Protein AF-A0AAW4YDE1-F1 (afdb_monomer)

pLDDT: mean 71.51, std 12.78, range [37.34, 90.25]

Radius of gyration: 14.4 Å; Cα contacts (8 Å, |Δi|>4): 170; chains: 1; bounding box: 28×26×39 Å

Solvent-accessible surface area (backbone atoms only — not comparable to full-atom values): 5769 Å² total; per-residue (Å²): 110,64,74,75,74,59,95,83,63,75,56,62,68,59,53,48,54,64,74,68,51,76,67,45,76,45,72,75,27,52,29,46,69,49,96,89,69,49,31,30,32,57,76,52,81,90,71,49,57,28,46,35,48,52,79,73,61,79,83,79,46,66,64,80,76,47,52,81,32,71,40,49,35,46,28,42,66,22,50,79,72,46,72,56,102,64,33,44,38,49,43,43,52,68,52,109

Sequence (96 aa):
KAYYIDQEETNVSELTKYYTQRHLTFSNKWLWQKENGTIHATLLQLSWFSHIQVFGPESWGNINQLRNKYVDIFALKDYETWHTYMLAQETFTGGV

Structure (mmCIF, N/CA/C/O backbone):
data_AF-A0AAW4YDE1-F1
#
_entry.id   AF-A0AAW4YDE1-F1
#
loop_
_atom_site.group_PDB
_atom_site.id
_atom_site.type_symbol
_atom_site.label_atom_id
_atom_site.label_alt_id
_atom_site.label_comp_id
_atom_site.label_asym_id
_atom_site.label_entity_id
_atom_site.label_seq_id
_atom_site.pdbx_PDB_ins_code
_atom_site.Cartn_x
_atom_site.Cartn_y
_atom_site.Cartn_z
_atom_site.occupancy
_atom_site.B_iso_or_equiv
_atom_site.auth_seq_id
_atom_site.auth_comp_id
_atom_site.auth_asym_id
_atom_site.auth_atom_id
_atom_site.pdbx_PDB_model_num
ATOM 1 N N . LYS A 1 1 ? 14.592 -2.028 -1.045 1.00 42.00 1 LYS A N 1
ATOM 2 C CA . LYS A 1 1 ? 13.916 -0.920 -1.738 1.00 42.00 1 LYS A CA 1
ATOM 3 C C . LYS A 1 1 ? 12.491 -1.363 -2.011 1.00 42.00 1 LYS A C 1
ATOM 5 O O . LYS A 1 1 ? 12.298 -2.571 -2.031 1.00 42.00 1 LYS A O 1
ATOM 10 N N . ALA A 1 2 ? 11.549 -0.439 -2.238 1.00 50.31 2 ALA A N 1
ATOM 11 C CA . ALA A 1 2 ? 10.398 -0.790 -3.068 1.00 50.31 2 ALA A CA 1
ATOM 12 C C . ALA A 1 2 ? 10.885 -1.581 -4.281 1.00 50.31 2 ALA A C 1
ATOM 14 O O . ALA A 1 2 ? 12.026 -1.330 -4.700 1.00 50.31 2 ALA A O 1
ATOM 15 N N . TYR A 1 3 ? 10.120 -2.553 -4.786 1.00 60.09 3 TYR A N 1
ATOM 16 C CA . TYR A 1 3 ? 10.554 -3.232 -6.006 1.00 60.09 3 TYR A CA 1
ATOM 17 C C . TYR A 1 3 ? 10.482 -2.183 -7.116 1.00 60.09 3 TYR A C 1
ATOM 19 O O . TYR A 1 3 ? 9.428 -1.887 -7.667 1.00 60.09 3 TYR A O 1
ATOM 27 N N . TYR A 1 4 ? 11.604 -1.499 -7.308 1.00 63.34 4 TYR A N 1
ATOM 28 C CA . TYR A 1 4 ? 11.743 -0.339 -8.159 1.00 63.34 4 TYR A CA 1
ATOM 29 C C . TYR A 1 4 ? 12.176 -0.881 -9.497 1.00 63.34 4 TYR A C 1
ATOM 31 O O . TYR A 1 4 ? 13.284 -1.406 -9.624 1.00 63.34 4 TYR A O 1
ATOM 39 N N . ILE A 1 5 ? 11.273 -0.774 -10.456 1.00 68.44 5 ILE A N 1
ATOM 40 C CA . ILE A 1 5 ? 11.624 -0.927 -11.847 1.00 68.44 5 ILE A CA 1
ATOM 41 C C . ILE A 1 5 ? 11.876 0.468 -12.396 1.00 68.44 5 ILE A C 1
ATOM 43 O O . ILE A 1 5 ? 11.048 1.366 -12.225 1.00 68.44 5 ILE A O 1
ATOM 47 N N . ASP A 1 6 ? 13.056 0.670 -12.969 1.00 71.88 6 ASP A N 1
ATOM 48 C CA . ASP A 1 6 ? 13.357 1.932 -13.624 1.00 71.88 6 ASP A CA 1
ATOM 49 C C . ASP A 1 6 ? 12.430 2.118 -14.834 1.00 71.88 6 ASP A C 1
ATOM 51 O O . ASP A 1 6 ? 12.023 1.139 -15.464 1.00 71.88 6 ASP A O 1
ATOM 55 N N . GLN A 1 7 ? 12.080 3.362 -15.164 1.00 73.62 7 GLN A N 1
ATOM 56 C CA . GLN A 1 7 ? 11.250 3.640 -16.338 1.00 73.62 7 GLN A CA 1
ATOM 57 C C . GLN A 1 7 ? 11.921 3.151 -17.633 1.00 73.62 7 GLN A C 1
ATOM 59 O O . GLN A 1 7 ? 11.230 2.787 -18.584 1.00 73.62 7 GLN A O 1
ATOM 64 N N . GLU A 1 8 ? 13.253 3.121 -17.659 1.00 85.06 8 GLU A N 1
ATOM 65 C CA . GLU A 1 8 ? 14.062 2.630 -18.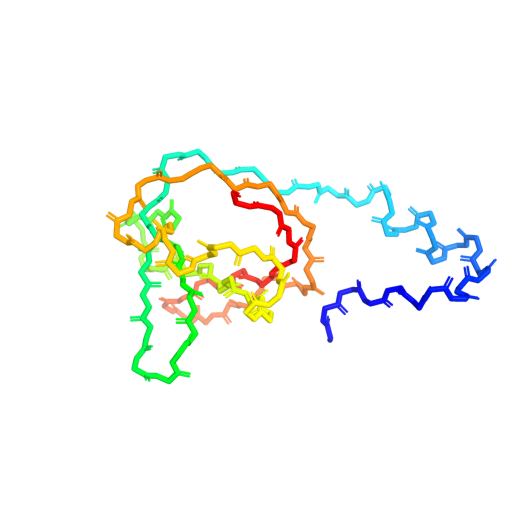772 1.00 85.06 8 GLU A CA 1
ATOM 66 C C . GLU A 1 8 ? 14.493 1.163 -18.589 1.00 85.06 8 GLU A C 1
ATOM 68 O O . GLU A 1 8 ? 15.346 0.673 -19.332 1.00 85.06 8 GLU A O 1
ATOM 73 N N . GLU A 1 9 ? 13.921 0.431 -17.623 1.00 84.81 9 GLU A N 1
ATOM 74 C CA . GLU A 1 9 ? 14.241 -0.984 -17.436 1.00 84.81 9 GLU A CA 1
ATOM 75 C C . GLU A 1 9 ? 13.822 -1.797 -18.666 1.00 84.81 9 GLU A C 1
ATOM 77 O O . GLU A 1 9 ? 12.654 -1.854 -19.056 1.00 84.81 9 GLU A O 1
ATOM 82 N N . THR A 1 10 ? 14.799 -2.474 -19.260 1.00 86.94 10 THR A N 1
ATOM 83 C CA . THR A 1 10 ? 14.622 -3.315 -20.453 1.00 86.94 10 THR A CA 1
ATOM 84 C C . THR A 1 10 ? 14.905 -4.788 -20.168 1.00 86.94 10 THR A C 1
ATOM 86 O O . THR A 1 10 ? 14.677 -5.645 -21.027 1.00 86.94 10 THR A O 1
ATOM 89 N N . ASN A 1 11 ? 15.359 -5.124 -18.957 1.00 90.25 11 ASN A N 1
ATOM 90 C CA . ASN A 1 11 ? 15.573 -6.494 -18.525 1.00 90.25 11 ASN A CA 1
ATOM 91 C C . ASN A 1 11 ? 14.233 -7.223 -18.366 1.00 90.25 11 ASN A C 1
ATOM 93 O O . ASN A 1 11 ? 13.521 -7.100 -17.367 1.00 90.25 11 ASN A O 1
ATOM 97 N N . VAL A 1 12 ? 13.924 -8.053 -19.361 1.00 86.94 12 VAL A N 1
ATOM 98 C CA . VAL A 1 12 ? 12.695 -8.853 -19.426 1.00 86.94 12 VAL A CA 1
ATOM 99 C C . 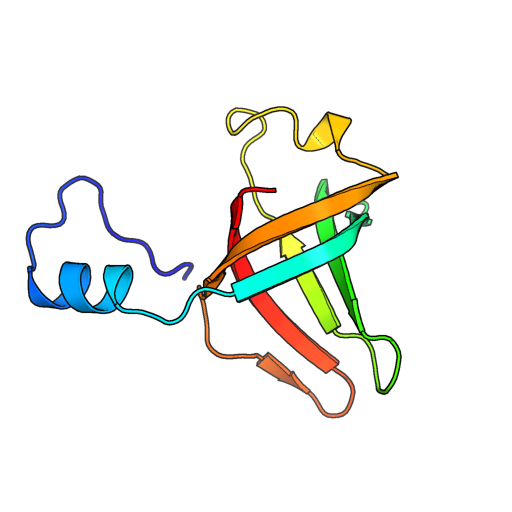VAL A 1 12 ? 12.515 -9.746 -18.196 1.00 86.94 12 VAL A C 1
ATOM 101 O O . VAL A 1 12 ? 11.382 -9.958 -17.769 1.00 86.94 12 VAL A O 1
ATOM 104 N N . SER A 1 13 ? 13.596 -10.254 -17.594 1.00 87.56 13 SER A N 1
ATOM 105 C CA . SER A 1 13 ? 13.508 -11.096 -16.395 1.00 87.56 13 SER A CA 1
ATOM 106 C C . SER A 1 13 ? 13.023 -10.302 -15.181 1.00 87.56 13 SER A C 1
ATOM 108 O O . SER A 1 13 ? 12.158 -10.778 -14.445 1.00 87.56 13 SER A O 1
ATOM 110 N N . GLU A 1 14 ? 13.536 -9.086 -14.986 1.00 82.50 14 GLU A N 1
ATOM 111 C CA . GLU A 1 14 ? 13.121 -8.208 -13.884 1.00 82.50 14 GLU A CA 1
ATOM 112 C C . GLU A 1 14 ? 11.691 -7.699 -14.081 1.00 82.50 14 GLU A C 1
ATOM 114 O O . GLU A 1 14 ? 10.883 -7.764 -13.154 1.00 82.50 14 GLU A O 1
ATOM 119 N N . LEU A 1 15 ? 11.330 -7.313 -15.310 1.00 84.00 15 LEU A N 1
ATOM 120 C CA . LEU A 1 15 ? 9.954 -6.961 -15.675 1.00 84.00 15 LEU A CA 1
ATOM 121 C C . LEU A 1 15 ? 8.992 -8.127 -15.419 1.00 84.00 15 LEU A C 1
ATOM 123 O O . LEU A 1 15 ? 7.952 -7.954 -14.785 1.00 84.00 15 LEU A O 1
ATOM 127 N N . THR A 1 16 ? 9.348 -9.333 -15.865 1.00 86.38 16 THR A N 1
ATOM 128 C CA . THR A 1 16 ? 8.519 -10.530 -15.666 1.00 86.38 16 THR A CA 1
ATOM 129 C C . THR A 1 16 ? 8.328 -10.801 -14.182 1.00 86.38 16 THR A C 1
ATOM 131 O O . THR A 1 16 ? 7.198 -10.989 -13.737 1.00 86.38 16 THR A O 1
ATOM 134 N N . LYS A 1 17 ? 9.402 -10.767 -13.388 1.00 83.50 17 LYS A N 1
ATOM 135 C CA . LYS A 1 17 ? 9.324 -10.960 -11.938 1.00 83.50 17 LYS A CA 1
ATOM 136 C C . LYS A 1 17 ? 8.443 -9.903 -11.270 1.00 83.50 17 LYS A C 1
ATOM 138 O O . LYS A 1 17 ? 7.626 -10.254 -10.422 1.00 83.50 17 LYS A O 1
ATOM 143 N N . TYR A 1 18 ? 8.555 -8.643 -11.683 1.00 81.25 18 TYR A N 1
ATOM 144 C CA . TYR A 1 18 ? 7.746 -7.555 -11.142 1.00 81.25 18 TYR A CA 1
ATOM 145 C C . TYR A 1 18 ? 6.254 -7.716 -11.453 1.00 81.25 18 TYR A C 1
ATOM 147 O O . TYR A 1 18 ? 5.435 -7.589 -10.548 1.00 81.25 18 TYR A O 1
ATOM 155 N N . TYR A 1 19 ? 5.880 -8.031 -12.696 1.00 83.69 19 TYR A N 1
ATOM 156 C CA . TYR A 1 19 ? 4.470 -8.117 -13.104 1.00 83.69 19 TYR A CA 1
ATOM 157 C C . TYR A 1 19 ? 3.794 -9.457 -12.789 1.00 83.69 19 TYR A C 1
ATOM 159 O O . TYR A 1 19 ? 2.567 -9.533 -12.785 1.00 83.69 19 TYR A O 1
ATOM 167 N N . THR A 1 20 ? 4.561 -10.515 -12.520 1.00 87.81 20 THR A N 1
ATOM 168 C CA . THR A 1 20 ? 4.013 -11.831 -12.135 1.00 87.81 20 THR A CA 1
ATOM 169 C C . THR A 1 20 ? 3.957 -12.045 -10.625 1.00 87.81 20 THR A C 1
ATOM 171 O O . THR A 1 20 ? 3.436 -13.065 -10.168 1.00 87.81 20 THR A O 1
ATOM 174 N N . GLN A 1 21 ? 4.464 -11.096 -9.832 1.00 84.25 21 GLN A N 1
ATOM 175 C CA . GLN A 1 21 ? 4.379 -11.179 -8.380 1.00 84.25 21 GLN A CA 1
ATOM 176 C C . GLN A 1 21 ? 2.919 -11.194 -7.904 1.00 84.25 21 GLN A C 1
ATOM 178 O O . GLN A 1 21 ? 2.018 -10.616 -8.519 1.00 84.25 21 GLN A O 1
ATOM 183 N N . ARG A 1 22 ? 2.679 -11.828 -6.754 1.00 84.94 22 ARG A N 1
ATOM 184 C CA . ARG A 1 22 ? 1.353 -11.838 -6.139 1.00 84.94 22 ARG A CA 1
ATOM 185 C C . ARG A 1 22 ? 1.015 -10.444 -5.612 1.00 84.94 22 ARG A C 1
ATOM 187 O O . ARG A 1 22 ? 1.712 -9.926 -4.745 1.00 84.94 22 ARG A O 1
ATOM 194 N N . HIS A 1 23 ? -0.086 -9.880 -6.096 1.00 84.56 23 HIS A N 1
ATOM 195 C CA . HIS A 1 23 ? -0.626 -8.640 -5.554 1.00 84.56 23 HIS A CA 1
ATOM 196 C C . HIS A 1 23 ? -1.257 -8.867 -4.174 1.00 84.56 23 HIS A C 1
ATOM 198 O O . HIS A 1 23 ? -1.727 -9.960 -3.838 1.00 84.56 23 HIS A O 1
ATOM 204 N N . LEU A 1 24 ? -1.283 -7.803 -3.382 1.00 80.38 24 LEU A N 1
ATOM 205 C CA . LEU A 1 24 ? -1.969 -7.723 -2.105 1.00 80.38 24 LEU A CA 1
ATOM 206 C C . LEU A 1 24 ? -3.264 -6.933 -2.287 1.00 80.38 24 LEU A C 1
ATOM 208 O O . LEU A 1 24 ? -3.266 -5.863 -2.895 1.00 80.38 24 LEU A O 1
ATOM 212 N N . THR A 1 25 ? -4.360 -7.454 -1.742 1.00 85.62 25 THR A N 1
ATOM 213 C CA . THR A 1 25 ? -5.658 -6.775 -1.751 1.00 85.62 25 THR A CA 1
ATOM 214 C C . THR A 1 25 ? -6.237 -6.763 -0.355 1.00 85.62 25 THR A C 1
ATOM 216 O O . THR A 1 25 ? -6.335 -7.803 0.299 1.00 85.62 25 THR A O 1
ATOM 219 N N . PHE A 1 26 ? -6.643 -5.582 0.094 1.00 82.50 26 PHE A N 1
ATOM 220 C CA . PHE A 1 26 ? -7.225 -5.395 1.411 1.00 82.50 26 PHE A CA 1
ATOM 221 C C . PHE A 1 26 ? -8.416 -4.463 1.319 1.00 82.50 26 PHE A C 1
ATOM 223 O O . PHE A 1 26 ? -8.256 -3.310 0.945 1.00 82.50 26 PHE A O 1
ATOM 230 N N . SER A 1 27 ? -9.590 -4.942 1.714 1.00 86.62 27 SER A N 1
ATOM 231 C CA . SER A 1 27 ? -10.799 -4.122 1.674 1.00 86.62 27 SER A CA 1
ATOM 232 C C . SER A 1 27 ? -11.159 -3.546 3.035 1.00 86.62 27 SER A C 1
ATOM 234 O O . SER A 1 27 ? -10.876 -4.162 4.075 1.00 86.62 27 SER A O 1
ATOM 236 N N . ASN A 1 28 ? -11.821 -2.391 3.023 1.00 86.94 28 ASN A N 1
ATOM 237 C CA . ASN A 1 28 ? -12.374 -1.719 4.196 1.00 86.94 28 ASN A CA 1
ATOM 238 C C . ASN A 1 28 ? -11.328 -1.510 5.307 1.00 86.94 28 ASN A C 1
ATOM 240 O O . ASN A 1 28 ? -11.496 -1.945 6.452 1.00 86.94 28 ASN A O 1
ATOM 244 N N . LYS A 1 29 ? -10.194 -0.899 4.956 1.00 85.69 29 LYS A N 1
ATOM 245 C CA . LYS A 1 29 ? -9.084 -0.628 5.877 1.00 85.69 29 LYS A CA 1
ATOM 246 C C . LYS A 1 29 ? -9.073 0.834 6.290 1.00 85.69 29 LYS A C 1
ATOM 248 O O . LYS A 1 29 ? -9.227 1.715 5.457 1.00 85.69 29 LYS A O 1
ATOM 253 N N . TRP A 1 30 ? -8.900 1.084 7.586 1.00 83.88 30 TRP A N 1
ATOM 254 C CA . TRP A 1 30 ? -8.817 2.442 8.117 1.00 83.88 30 TRP A CA 1
ATOM 255 C C . TRP A 1 30 ? -7.444 3.046 7.831 1.00 83.88 30 TRP A C 1
ATOM 257 O O . TRP A 1 30 ? -6.430 2.503 8.283 1.00 83.88 30 TRP A O 1
ATOM 267 N N . LEU A 1 31 ? -7.428 4.170 7.116 1.00 80.50 31 LEU A N 1
ATOM 268 C CA . LEU A 1 31 ? -6.218 4.912 6.781 1.00 80.50 31 LEU A CA 1
ATOM 269 C C . LEU A 1 31 ? -5.931 5.997 7.836 1.00 80.50 31 LEU A C 1
ATOM 271 O O . LEU A 1 31 ? -6.749 6.895 8.054 1.00 80.50 31 LEU A O 1
ATOM 275 N N . TRP A 1 32 ? -4.760 5.943 8.470 1.00 76.38 32 TRP A N 1
ATOM 276 C CA . TRP A 1 32 ? -4.308 6.886 9.504 1.00 76.38 32 TRP A CA 1
ATOM 277 C C . TRP A 1 32 ? -2.898 7.417 9.208 1.00 76.38 32 TRP A C 1
ATOM 279 O O . TRP A 1 32 ? -2.220 6.918 8.318 1.00 76.38 32 TRP A O 1
ATOM 289 N N . GLN A 1 33 ? -2.446 8.454 9.917 1.00 73.56 33 GLN A N 1
ATOM 290 C CA . GLN A 1 33 ? -1.149 9.094 9.668 1.00 73.56 33 GLN A CA 1
ATOM 291 C C . GLN A 1 33 ? -0.350 9.238 10.966 1.00 73.56 33 GLN A C 1
ATOM 293 O O . GLN A 1 33 ? -0.906 9.600 12.002 1.00 73.56 33 GLN A O 1
ATOM 298 N N . LYS 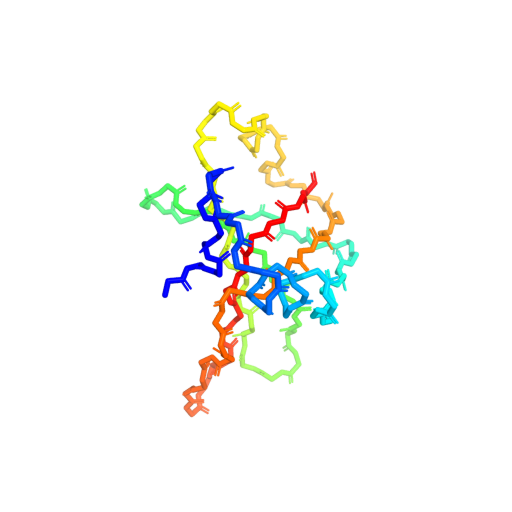A 1 34 ? 0.956 8.966 10.908 1.00 70.50 34 LYS A N 1
ATOM 299 C CA . LYS A 1 34 ? 1.903 9.310 11.978 1.00 70.50 34 LYS A CA 1
ATOM 300 C C . LYS A 1 34 ? 2.291 10.785 11.884 1.00 70.50 34 LYS A C 1
ATOM 302 O O . LYS A 1 34 ? 2.272 11.371 10.808 1.00 70.50 34 LYS A O 1
ATOM 307 N N . GLU A 1 35 ? 2.742 11.364 12.992 1.00 67.19 35 GLU A N 1
ATOM 308 C CA . GLU A 1 35 ? 3.183 12.769 13.052 1.00 67.19 35 GLU A CA 1
ATOM 309 C C . GLU A 1 35 ? 4.296 13.107 12.045 1.00 67.19 35 GLU A C 1
ATOM 311 O O . GLU A 1 35 ? 4.366 14.223 11.546 1.00 67.19 35 GLU A O 1
ATOM 316 N N . ASN A 1 36 ? 5.120 12.123 11.671 1.00 68.75 36 ASN A N 1
ATOM 317 C CA . ASN A 1 36 ? 6.165 12.269 10.654 1.00 68.75 36 ASN A CA 1
ATOM 318 C C . ASN A 1 36 ? 5.641 12.292 9.201 1.00 68.75 36 ASN A C 1
ATOM 320 O O . ASN A 1 36 ? 6.425 12.162 8.263 1.00 68.75 36 ASN A O 1
ATOM 324 N N . GLY A 1 37 ? 4.325 12.385 9.006 1.00 63.12 37 GLY A N 1
ATOM 325 C CA . GLY A 1 37 ? 3.681 12.478 7.699 1.00 63.12 37 GLY A CA 1
ATOM 326 C C . GLY A 1 37 ? 3.421 11.136 7.012 1.00 63.12 37 GLY A C 1
ATOM 327 O O . GLY A 1 37 ? 2.718 11.102 6.003 1.00 63.12 37 GLY A O 1
ATOM 328 N N . THR A 1 38 ? 3.922 10.023 7.551 1.00 67.06 38 THR A N 1
ATOM 329 C CA . THR A 1 38 ? 3.734 8.703 6.932 1.00 67.06 38 THR A CA 1
ATOM 330 C C . THR A 1 38 ? 2.317 8.183 7.141 1.00 67.06 38 THR A C 1
ATOM 332 O O . THR A 1 38 ? 1.770 8.281 8.241 1.00 67.06 38 THR A O 1
ATOM 335 N N . ILE A 1 39 ? 1.716 7.637 6.086 1.00 68.00 39 ILE A N 1
ATOM 336 C CA . ILE A 1 39 ? 0.338 7.142 6.084 1.00 68.00 39 ILE A CA 1
ATOM 337 C C . ILE A 1 39 ? 0.363 5.629 6.290 1.00 68.00 39 ILE A C 1
ATOM 339 O O . ILE A 1 39 ? 1.262 4.944 5.810 1.00 68.00 39 ILE A O 1
ATOM 343 N N . HIS A 1 40 ? -0.596 5.104 7.044 1.00 73.06 40 HIS A N 1
ATOM 344 C CA . HIS A 1 40 ? -0.656 3.706 7.440 1.00 73.06 40 HIS A CA 1
ATOM 345 C C . HIS A 1 40 ? -2.074 3.151 7.342 1.00 73.06 40 HIS A C 1
ATOM 347 O O . HIS A 1 40 ? -3.046 3.885 7.511 1.00 73.06 40 HIS A O 1
ATOM 353 N N . ALA A 1 41 ? -2.197 1.842 7.132 1.00 73.44 41 ALA A N 1
ATOM 354 C CA . ALA A 1 41 ? -3.462 1.119 7.252 1.00 73.44 41 ALA A CA 1
ATOM 355 C C . ALA A 1 41 ? -3.305 -0.112 8.155 1.00 73.44 41 ALA A C 1
ATOM 357 O O . ALA A 1 41 ? -2.270 -0.776 8.153 1.00 73.44 41 ALA A O 1
ATOM 358 N N . THR A 1 42 ? -4.324 -0.422 8.955 1.00 71.19 42 THR A N 1
ATOM 359 C CA . THR A 1 42 ? -4.269 -1.543 9.912 1.00 71.19 42 THR A CA 1
ATOM 360 C C . THR A 1 42 ? -4.949 -2.778 9.327 1.00 71.19 42 THR A C 1
ATOM 362 O O . THR A 1 42 ? -6.136 -2.727 9.007 1.00 71.19 42 THR A O 1
ATOM 365 N N . LEU A 1 43 ? -4.218 -3.891 9.192 1.00 63.72 43 LEU A N 1
ATOM 366 C CA . LEU A 1 43 ? -4.689 -5.083 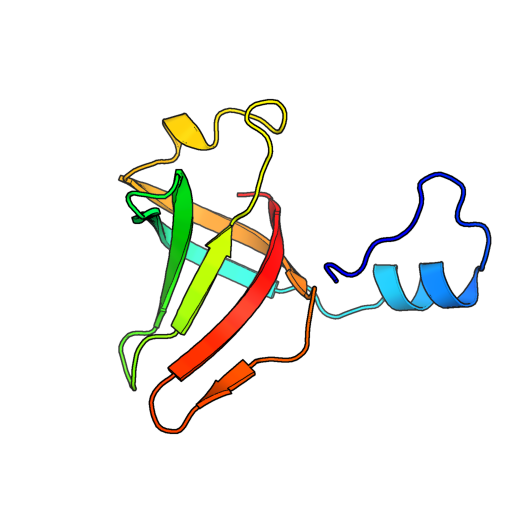8.470 1.00 63.72 43 LEU A CA 1
ATOM 367 C C . LEU A 1 43 ? -5.531 -6.050 9.293 1.00 63.72 43 LEU A C 1
ATOM 369 O O . LEU A 1 43 ? -6.541 -6.535 8.788 1.00 63.72 43 LEU A O 1
ATOM 373 N N . LEU A 1 44 ? -5.133 -6.333 10.533 1.00 58.72 44 LEU A N 1
ATOM 374 C CA . LEU A 1 44 ? -5.846 -7.245 11.425 1.00 58.72 44 LEU A CA 1
ATOM 375 C C . LEU A 1 44 ? -5.380 -7.045 12.876 1.00 58.72 44 LEU A C 1
ATOM 377 O O . LEU A 1 44 ? -4.214 -6.743 13.125 1.00 58.72 44 LEU A O 1
ATOM 381 N N . GLN A 1 45 ? -6.298 -7.239 13.825 1.00 50.84 45 GLN A N 1
ATOM 382 C CA . GLN A 1 45 ? -6.113 -6.955 15.256 1.00 50.84 45 GLN A CA 1
ATOM 383 C C . GLN A 1 45 ? -6.025 -8.230 16.124 1.00 50.84 45 GLN A C 1
ATOM 385 O O . GLN A 1 45 ? -5.945 -8.133 17.343 1.00 50.84 45 GLN A O 1
ATOM 390 N N . LEU A 1 46 ? -6.053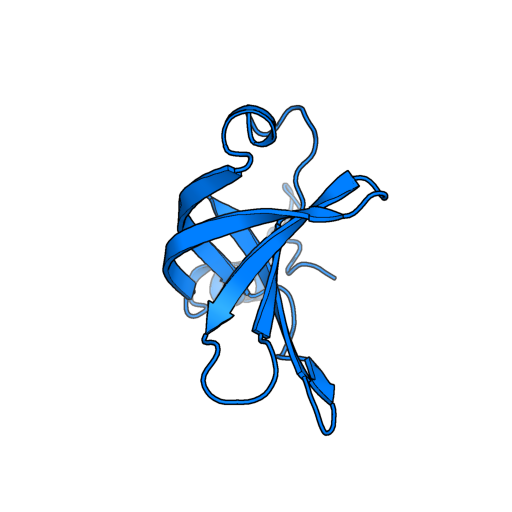 -9.427 15.517 1.00 46.03 46 LEU A N 1
ATOM 391 C CA . LEU A 1 46 ? -6.206 -10.692 16.255 1.00 46.03 46 LEU A CA 1
ATOM 392 C C . LEU A 1 46 ? -4.902 -11.284 16.807 1.00 46.03 46 LEU A C 1
ATOM 394 O O . LEU A 1 46 ? -4.961 -12.135 17.688 1.00 46.03 46 LEU A O 1
ATOM 398 N N . SER A 1 47 ? -3.733 -10.804 16.379 1.00 37.34 47 SER A N 1
ATOM 399 C CA . SER A 1 47 ? -2.494 -11.008 17.129 1.00 37.34 47 SER A CA 1
ATOM 400 C C . SER A 1 47 ? -1.457 -9.962 16.698 1.00 37.34 47 SER A C 1
ATOM 402 O O . SER A 1 47 ? -0.913 -10.057 15.604 1.00 37.34 47 SER A O 1
ATOM 404 N N . TRP A 1 48 ? -1.206 -8.972 17.557 1.00 43.62 48 TRP A N 1
ATOM 405 C CA . TRP A 1 48 ? -0.021 -8.101 17.531 1.00 43.62 48 TRP A CA 1
ATOM 406 C C . TRP A 1 48 ? 0.207 -7.348 16.194 1.00 43.62 48 TRP A C 1
ATOM 408 O O . TRP A 1 48 ? 1.053 -7.692 15.379 1.00 43.62 48 TRP A O 1
ATOM 418 N N . PHE A 1 49 ? -0.639 -6.329 15.993 1.00 45.81 49 PHE A N 1
ATOM 419 C CA . PHE A 1 49 ? 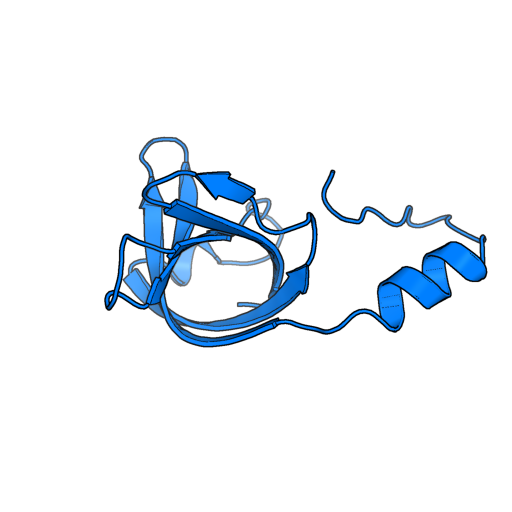-0.625 -5.239 15.001 1.00 45.81 49 PHE A CA 1
ATOM 420 C C . PHE A 1 49 ? 0.177 -5.455 13.701 1.00 45.81 49 PHE A C 1
ATOM 422 O O . PHE A 1 49 ? 1.387 -5.275 13.661 1.00 45.81 49 PHE A O 1
ATOM 429 N N . SER A 1 50 ? -0.511 -5.691 12.583 1.00 43.44 50 SER A N 1
ATOM 430 C CA . SER A 1 50 ? 0.092 -5.498 11.257 1.00 43.44 50 SER A CA 1
ATOM 431 C C . SER A 1 50 ? -0.222 -4.108 10.722 1.00 43.44 50 SER A C 1
ATOM 433 O O . SER A 1 50 ? -1.391 -3.750 10.535 1.00 43.44 50 SER A O 1
ATOM 435 N N . HIS A 1 51 ? 0.834 -3.335 10.473 1.00 54.69 51 HIS A N 1
ATOM 436 C CA . HIS A 1 51 ? 0.751 -2.018 9.856 1.00 54.69 51 HIS A CA 1
ATOM 437 C C . HIS A 1 51 ? 1.193 -2.104 8.399 1.00 54.69 51 HIS A C 1
ATOM 439 O O . HIS A 1 51 ? 2.261 -2.629 8.088 1.00 54.69 51 HIS A O 1
ATOM 445 N N . ILE A 1 52 ? 0.358 -1.562 7.527 1.00 56.28 52 ILE A N 1
ATOM 446 C CA . ILE A 1 52 ? 0.721 -1.157 6.177 1.00 56.28 52 ILE A CA 1
ATOM 447 C C . ILE A 1 52 ? 1.290 0.234 6.284 1.00 56.28 52 ILE A C 1
ATOM 449 O O . ILE A 1 52 ? 0.653 1.070 6.917 1.00 56.28 52 ILE A O 1
ATOM 453 N N . GLN A 1 53 ? 2.388 0.503 5.592 1.00 55.31 53 GLN A N 1
ATOM 454 C CA . GLN A 1 53 ? 2.830 1.865 5.348 1.00 55.31 53 GLN A CA 1
ATOM 455 C C . GLN A 1 53 ? 2.544 2.241 3.895 1.00 55.31 53 GLN A C 1
ATOM 457 O O . GLN A 1 53 ? 3.117 1.666 2.976 1.00 55.31 53 GLN A O 1
ATOM 462 N N . VAL A 1 54 ? 1.645 3.202 3.700 1.00 56.56 54 VAL A N 1
ATOM 463 C CA . VAL A 1 54 ? 1.358 3.800 2.399 1.00 56.56 54 VAL A CA 1
ATOM 464 C C . VAL A 1 54 ? 2.280 5.005 2.236 1.00 56.56 54 VAL A C 1
ATOM 466 O O . VAL A 1 54 ? 2.171 5.995 2.964 1.00 56.56 54 VAL A O 1
ATOM 469 N N . PHE A 1 55 ? 3.209 4.917 1.290 1.00 53.91 55 PHE A N 1
ATOM 470 C CA . PHE A 1 55 ? 4.051 6.038 0.890 1.00 53.91 55 PHE A CA 1
ATOM 471 C C . PHE A 1 55 ? 3.596 6.563 -0.466 1.00 53.91 55 PHE A C 1
ATOM 473 O O . PHE A 1 55 ? 3.493 5.809 -1.428 1.00 53.91 55 PHE A O 1
ATOM 480 N N . GLY A 1 56 ? 3.367 7.870 -0.545 1.00 52.19 56 GLY A N 1
ATOM 481 C CA . GLY A 1 56 ? 3.111 8.560 -1.800 1.00 52.19 56 GLY A CA 1
ATOM 482 C C . GLY A 1 56 ? 3.572 10.017 -1.701 1.00 52.19 56 GLY A C 1
ATOM 483 O O . GLY A 1 56 ? 3.315 10.652 -0.676 1.00 52.19 56 GLY A O 1
ATOM 484 N N . PRO A 1 57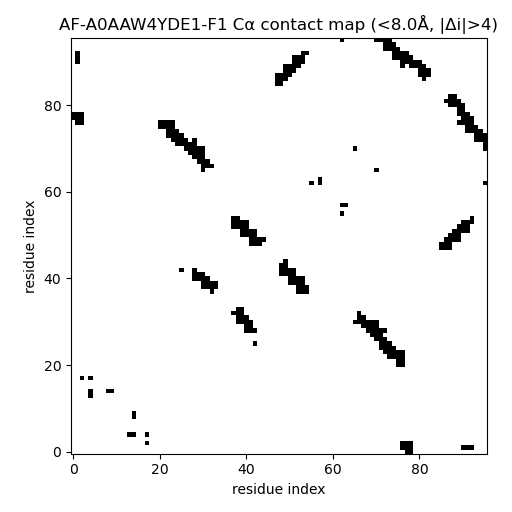 ? 4.258 10.563 -2.718 1.00 51.03 57 PRO A N 1
ATOM 485 C CA . PRO A 1 57 ? 4.345 11.999 -2.955 1.00 51.03 57 PRO A CA 1
ATOM 486 C C . PRO A 1 57 ? 2.953 12.638 -2.935 1.00 51.03 57 PRO A C 1
ATOM 488 O O . PRO A 1 57 ? 1.991 12.037 -3.411 1.00 51.03 57 PRO A O 1
ATOM 491 N N . GLU A 1 58 ? 2.844 13.890 -2.481 1.00 51.34 58 GLU A N 1
ATOM 492 C CA . GLU A 1 58 ? 1.579 14.647 -2.547 1.00 51.34 58 GLU A CA 1
ATOM 493 C C . GLU A 1 58 ? 1.010 14.747 -3.976 1.00 51.34 58 GLU A C 1
ATOM 495 O O . GLU A 1 58 ? -0.188 14.952 -4.156 1.00 51.34 58 GLU A O 1
ATOM 500 N N . SER A 1 59 ? 1.852 14.564 -4.999 1.00 52.50 59 SER A N 1
ATOM 501 C CA . SER A 1 59 ? 1.466 14.556 -6.411 1.00 52.50 59 SER A CA 1
ATOM 502 C C . SER A 1 59 ? 0.808 13.257 -6.891 1.00 52.50 59 SER A C 1
ATOM 504 O O . SER A 1 59 ? 0.207 13.265 -7.962 1.00 52.50 59 SER A O 1
ATOM 506 N N . TRP A 1 60 ? 0.880 12.151 -6.138 1.00 56.69 60 TRP A N 1
ATOM 507 C CA . TRP A 1 60 ? 0.287 10.853 -6.521 1.00 56.69 60 TRP A CA 1
ATOM 508 C C . TRP A 1 60 ? -1.220 10.763 -6.243 1.00 56.69 60 TRP A C 1
ATOM 510 O O . TRP A 1 60 ? -1.824 9.697 -6.330 1.00 56.69 60 TRP A O 1
ATOM 520 N N . GLY A 1 61 ? -1.839 11.904 -5.950 1.00 60.78 61 GLY A N 1
ATOM 521 C CA . GLY A 1 61 ? -3.262 12.047 -5.713 1.00 60.78 61 GLY A CA 1
ATOM 522 C C . GLY A 1 61 ? -3.551 12.533 -4.303 1.00 60.78 61 GLY A C 1
ATOM 523 O O . GLY A 1 61 ? -2.674 12.749 -3.468 1.00 60.78 61 GLY A O 1
ATOM 524 N N . ASN A 1 62 ? -4.834 12.698 -4.024 1.00 65.88 62 ASN A N 1
ATOM 525 C CA . ASN A 1 62 ? -5.310 13.281 -2.783 1.00 65.88 62 ASN A CA 1
ATOM 526 C C . ASN A 1 62 ? -5.335 12.255 -1.638 1.00 65.88 62 ASN A C 1
ATOM 528 O O . ASN A 1 62 ? -6.328 12.137 -0.927 1.00 65.88 62 ASN A O 1
ATOM 532 N N . ILE A 1 63 ? -4.240 11.518 -1.421 1.00 67.00 63 ILE A N 1
ATOM 533 C CA . ILE A 1 63 ? -4.091 10.588 -0.285 1.00 67.00 63 ILE A CA 1
ATOM 534 C C . ILE A 1 63 ? -4.394 11.304 1.048 1.00 67.00 63 ILE A C 1
ATOM 536 O O . ILE A 1 63 ? -4.964 10.732 1.976 1.00 67.00 63 ILE A O 1
ATOM 540 N N . ASN A 1 64 ? -4.135 12.616 1.094 1.00 64.19 64 ASN A N 1
ATOM 541 C CA . ASN A 1 64 ? -4.513 13.508 2.185 1.00 64.19 64 ASN A CA 1
ATOM 542 C C . ASN A 1 64 ? -6.040 13.633 2.397 1.00 64.19 64 ASN A C 1
ATOM 544 O O . ASN A 1 64 ? -6.476 13.798 3.532 1.00 64.19 64 ASN A O 1
ATOM 548 N N . GLN A 1 65 ? -6.868 13.509 1.355 1.00 71.00 65 GLN A N 1
ATOM 549 C CA . GLN A 1 65 ? -8.341 13.462 1.443 1.00 71.00 65 GLN A CA 1
ATOM 550 C C . GLN A 1 65 ? -8.901 12.079 1.791 1.00 71.00 65 GLN A C 1
ATOM 552 O O . GLN A 1 65 ? -10.087 11.962 2.126 1.00 71.00 65 GLN A O 1
ATOM 557 N N . LEU A 1 66 ? -8.075 11.037 1.688 1.00 75.25 66 LEU A N 1
ATOM 558 C CA . LEU A 1 66 ? -8.418 9.670 2.084 1.00 75.25 66 LEU A CA 1
ATOM 559 C C . LEU A 1 66 ? -8.100 9.402 3.565 1.00 75.25 66 LEU A C 1
ATOM 561 O O . LEU A 1 66 ? -8.442 8.346 4.091 1.00 75.25 66 LEU A O 1
ATOM 565 N N . ARG A 1 67 ? -7.495 10.375 4.262 1.00 73.62 67 ARG A N 1
ATOM 566 C CA . ARG A 1 67 ? -7.241 10.324 5.708 1.00 73.62 67 ARG A CA 1
ATOM 567 C C . ARG A 1 67 ? -8.539 10.121 6.484 1.00 73.62 67 ARG A C 1
ATOM 569 O O . ARG A 1 67 ? -9.541 10.777 6.201 1.00 73.62 67 ARG A O 1
ATOM 576 N N . ASN A 1 68 ? -8.478 9.281 7.517 1.00 77.31 68 ASN A N 1
ATOM 577 C CA . ASN A 1 68 ? -9.606 8.980 8.398 1.00 77.31 68 ASN A CA 1
ATOM 578 C C . ASN A 1 68 ? -10.837 8.464 7.636 1.00 77.31 68 ASN A C 1
ATOM 580 O O . ASN A 1 68 ? -11.977 8.820 7.942 1.00 77.31 68 ASN A O 1
ATOM 584 N N . LYS A 1 69 ? -10.595 7.647 6.609 1.00 84.50 69 LYS A N 1
ATOM 585 C CA . LYS A 1 69 ? -11.627 6.945 5.851 1.00 84.50 69 LYS A CA 1
ATOM 586 C C . LYS A 1 69 ? -11.284 5.469 5.756 1.00 84.50 69 LYS A C 1
ATOM 588 O O . LYS A 1 69 ? -10.133 5.060 5.922 1.00 84.50 69 LYS A O 1
ATOM 593 N N . TYR A 1 70 ? -12.315 4.686 5.479 1.00 86.50 70 TYR A N 1
ATOM 594 C CA . TYR A 1 70 ? -12.148 3.314 5.042 1.00 86.50 70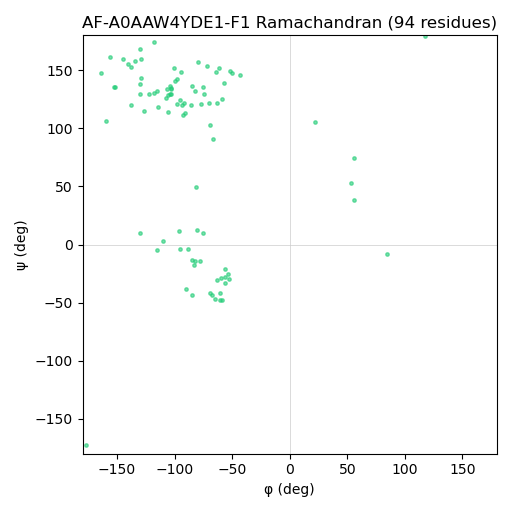 TYR A CA 1
ATOM 595 C C . TYR A 1 70 ? -11.873 3.290 3.545 1.00 86.50 70 TYR A C 1
ATOM 597 O O . TYR A 1 70 ? -12.563 3.961 2.777 1.00 86.50 70 TYR A O 1
ATOM 605 N N . VAL A 1 71 ? -10.856 2.531 3.161 1.00 85.06 71 VAL A N 1
ATOM 606 C CA . VAL A 1 71 ? -10.377 2.419 1.785 1.00 85.06 71 VAL A CA 1
ATOM 607 C C . VAL A 1 71 ? -10.132 0.962 1.425 1.00 85.06 71 VAL A C 1
ATOM 609 O O . VAL A 1 71 ? -9.917 0.117 2.304 1.00 85.06 71 VAL A O 1
ATOM 612 N N . ASP A 1 72 ? -10.141 0.694 0.128 1.00 86.69 72 ASP A N 1
ATOM 613 C CA . ASP A 1 72 ? -9.662 -0.560 -0.428 1.00 86.69 72 ASP A CA 1
ATOM 614 C C . ASP A 1 72 ? -8.249 -0.333 -0.960 1.00 86.69 72 ASP A C 1
ATOM 616 O O . ASP A 1 72 ? -7.937 0.720 -1.495 1.00 86.69 72 ASP A O 1
ATOM 620 N N . ILE A 1 73 ? -7.366 -1.302 -0.767 1.00 83.00 73 ILE A N 1
ATOM 621 C CA . ILE A 1 73 ? -5.952 -1.184 -1.108 1.00 83.00 73 ILE A CA 1
ATOM 622 C C . ILE A 1 73 ? -5.609 -2.304 -2.076 1.00 83.00 73 ILE A C 1
ATOM 624 O O . ILE A 1 73 ? -5.882 -3.473 -1.789 1.00 83.00 73 ILE A O 1
ATOM 628 N N . PHE A 1 74 ? -4.974 -1.949 -3.189 1.00 84.81 74 PHE A N 1
ATOM 629 C CA . PHE A 1 74 ? -4.430 -2.884 -4.168 1.00 84.81 74 PHE A CA 1
ATOM 630 C C . PHE A 1 74 ? -2.963 -2.556 -4.420 1.00 84.81 74 PHE A C 1
ATOM 632 O O . PHE A 1 74 ? -2.643 -1.482 -4.929 1.00 84.81 74 PHE A O 1
ATOM 639 N N . ALA A 1 75 ? -2.058 -3.461 -4.059 1.00 80.25 75 ALA A N 1
ATOM 640 C CA . ALA A 1 75 ? -0.636 -3.146 -4.041 1.00 80.25 75 ALA A CA 1
ATOM 641 C C . ALA A 1 75 ? 0.273 -4.301 -4.449 1.00 80.25 75 ALA A C 1
ATOM 643 O O . ALA A 1 75 ? -0.098 -5.473 -4.383 1.00 80.25 75 ALA A O 1
ATOM 644 N N . LEU A 1 76 ? 1.493 -3.945 -4.841 1.00 80.12 76 LEU A N 1
ATOM 645 C CA . LEU A 1 76 ? 2.593 -4.857 -5.119 1.00 80.12 76 LEU A CA 1
ATOM 646 C C . LEU A 1 76 ? 3.590 -4.816 -3.967 1.00 80.12 76 LEU A C 1
ATOM 648 O O . LEU A 1 76 ? 3.907 -3.751 -3.435 1.00 80.12 76 LEU A O 1
ATOM 652 N N . LYS A 1 77 ? 4.058 -5.992 -3.559 1.00 78.69 77 LYS A N 1
ATOM 653 C CA . LYS A 1 77 ? 4.895 -6.134 -2.376 1.00 78.69 77 LYS A CA 1
ATOM 654 C C . LYS A 1 77 ? 6.298 -5.619 -2.674 1.00 78.69 77 LYS A C 1
ATOM 656 O O . LYS A 1 77 ? 6.939 -6.014 -3.640 1.00 78.69 77 LYS A O 1
ATOM 661 N N . ASP A 1 78 ? 6.781 -4.750 -1.800 1.00 73.19 78 ASP A N 1
ATOM 662 C CA . ASP A 1 78 ? 8.067 -4.086 -1.986 1.00 73.19 78 ASP A CA 1
ATOM 663 C C . ASP A 1 78 ? 9.219 -4.879 -1.375 1.00 73.19 78 ASP A C 1
ATOM 665 O O . ASP A 1 78 ? 10.316 -4.951 -1.927 1.00 73.19 78 ASP A O 1
ATOM 669 N N . TYR A 1 79 ? 8.959 -5.482 -0.220 1.00 73.06 79 TYR A N 1
ATOM 670 C CA . TYR A 1 79 ? 9.927 -6.239 0.558 1.00 73.06 79 TYR A CA 1
ATOM 671 C C . TYR A 1 79 ? 9.262 -7.463 1.142 1.00 73.06 79 TYR A C 1
ATOM 673 O O . TYR A 1 79 ? 8.064 -7.434 1.416 1.00 73.06 79 TYR A O 1
ATOM 681 N N . GLU A 1 80 ? 10.057 -8.490 1.430 1.00 76.94 80 GLU A N 1
ATOM 682 C CA . GLU A 1 80 ? 9.615 -9.573 2.299 1.00 76.94 80 GLU A CA 1
ATOM 683 C C . GLU A 1 80 ? 9.056 -9.044 3.622 1.00 76.94 80 GLU A C 1
ATOM 685 O O . GLU A 1 80 ? 9.473 -7.993 4.122 1.00 76.94 80 GLU A O 1
ATOM 690 N N . THR A 1 81 ? 8.092 -9.780 4.178 1.00 77.12 81 THR A N 1
ATOM 691 C CA . THR A 1 81 ? 7.437 -9.393 5.429 1.00 77.12 81 THR A CA 1
ATOM 692 C C . THR A 1 81 ? 8.489 -9.287 6.517 1.00 77.12 81 THR A C 1
ATOM 694 O O . THR A 1 81 ? 9.228 -10.239 6.780 1.00 77.12 81 THR A O 1
ATOM 697 N N . TRP A 1 82 ? 8.558 -8.133 7.173 1.00 74.12 82 TRP A N 1
ATOM 698 C CA . TRP A 1 82 ? 9.447 -7.990 8.309 1.00 74.12 82 TRP A CA 1
ATOM 699 C C . TRP A 1 82 ? 8.741 -8.483 9.566 1.00 74.12 82 TRP A C 1
ATOM 701 O O . TRP A 1 82 ? 7.695 -7.960 9.954 1.00 74.12 82 TRP A O 1
ATOM 711 N N . HIS A 1 83 ? 9.325 -9.497 10.195 1.00 76.25 83 HIS A N 1
ATOM 712 C CA . HIS A 1 83 ? 8.809 -10.088 11.419 1.00 76.25 83 HIS A CA 1
ATOM 713 C C . HIS A 1 83 ? 9.661 -9.680 12.617 1.00 76.25 83 HIS A C 1
ATOM 715 O O . HIS A 1 83 ? 10.888 -9.783 12.606 1.00 76.25 83 HIS A O 1
ATOM 721 N N . THR A 1 84 ? 8.986 -9.289 13.688 1.00 70.38 84 THR A N 1
ATOM 722 C CA . THR A 1 84 ? 9.536 -9.264 15.042 1.00 70.38 84 THR A CA 1
ATOM 723 C C . THR A 1 84 ? 8.727 -10.214 15.920 1.00 70.38 84 THR A C 1
ATOM 725 O O . THR A 1 84 ? 7.689 -10.727 15.503 1.00 70.38 84 THR A O 1
ATOM 728 N N . TYR A 1 85 ? 9.165 -10.410 17.164 1.00 69.50 85 TYR A N 1
ATOM 729 C CA . TYR A 1 85 ? 8.419 -11.187 18.159 1.00 69.50 85 TYR A CA 1
ATOM 730 C C . TYR A 1 85 ? 6.961 -10.699 18.355 1.00 69.50 85 TYR A C 1
ATOM 732 O O . TYR A 1 85 ? 6.104 -11.493 18.727 1.00 69.50 85 TYR A O 1
ATOM 740 N N . MET A 1 86 ? 6.659 -9.422 18.076 1.00 67.75 86 MET A N 1
ATOM 741 C CA . MET A 1 86 ? 5.350 -8.794 18.339 1.00 67.75 86 MET A CA 1
ATOM 742 C C . MET A 1 86 ? 4.758 -8.045 17.137 1.00 67.75 86 MET A C 1
ATOM 744 O O . MET A 1 86 ? 3.808 -7.288 17.302 1.00 67.75 86 MET A O 1
ATOM 748 N N . LEU A 1 87 ? 5.333 -8.170 15.943 1.00 68.75 87 LEU A N 1
ATOM 749 C CA . LEU A 1 87 ? 4.919 -7.361 14.797 1.00 68.75 87 LEU A CA 1
ATOM 750 C C . LEU A 1 87 ? 5.195 -8.108 13.501 1.00 68.75 87 LEU A C 1
ATOM 752 O O . LEU A 1 87 ? 6.298 -8.619 13.316 1.00 68.75 87 LEU A O 1
ATOM 756 N N . ALA A 1 88 ? 4.235 -8.088 12.585 1.00 70.25 88 ALA A N 1
ATOM 757 C CA . ALA A 1 88 ? 4.483 -8.359 11.175 1.00 70.25 88 ALA A CA 1
ATOM 758 C C . ALA A 1 88 ? 4.207 -7.080 10.381 1.00 70.25 88 ALA A C 1
ATOM 760 O O . ALA A 1 88 ? 3.084 -6.571 10.400 1.00 70.25 88 ALA A O 1
ATOM 761 N N . GLN A 1 89 ? 5.228 -6.555 9.706 1.00 74.06 89 GLN A N 1
ATOM 762 C CA . GLN A 1 89 ? 5.127 -5.359 8.879 1.00 74.06 89 GLN A CA 1
ATOM 763 C C . GLN A 1 89 ? 5.202 -5.731 7.399 1.00 74.06 89 GLN A C 1
ATOM 765 O O . GLN A 1 89 ? 6.167 -6.348 6.944 1.00 74.06 89 GLN A O 1
ATOM 770 N N . GLU A 1 90 ? 4.197 -5.287 6.650 1.00 74.81 90 GLU A N 1
ATOM 771 C CA . GLU A 1 90 ? 4.158 -5.373 5.193 1.00 74.81 90 GLU A CA 1
ATOM 772 C C . GLU A 1 90 ? 4.477 -3.994 4.613 1.00 74.81 90 GLU A C 1
ATOM 774 O O . GLU A 1 90 ? 3.879 -2.989 5.003 1.00 74.81 90 GLU A O 1
ATOM 779 N N . THR A 1 91 ? 5.421 -3.943 3.675 1.00 73.38 91 THR A N 1
ATOM 780 C CA . THR A 1 91 ? 5.737 -2.728 2.913 1.00 73.38 91 THR A CA 1
ATOM 781 C C . THR A 1 91 ? 5.399 -2.985 1.453 1.00 73.38 91 THR A C 1
ATOM 783 O O . THR A 1 91 ? 5.774 -4.028 0.911 1.00 73.38 91 THR A O 1
ATOM 786 N N . PHE A 1 92 ? 4.681 -2.060 0.824 1.00 74.56 92 PHE A N 1
ATOM 787 C CA . PHE A 1 92 ? 4.228 -2.203 -0.552 1.00 74.56 92 PHE A CA 1
ATOM 788 C C . PHE A 1 92 ? 3.956 -0.856 -1.214 1.00 74.56 92 PHE A C 1
ATOM 790 O O . PHE A 1 92 ? 3.704 0.145 -0.538 1.00 74.56 92 PHE A O 1
ATOM 797 N N . THR A 1 93 ? 3.919 -0.879 -2.542 1.00 74.31 93 THR A N 1
ATOM 798 C CA . THR A 1 93 ? 3.564 0.259 -3.388 1.00 74.31 93 THR A CA 1
ATOM 799 C C . THR A 1 93 ? 2.314 -0.096 -4.187 1.00 74.31 93 THR A C 1
ATOM 801 O O . THR A 1 93 ? 2.219 -1.176 -4.772 1.00 74.31 93 THR A O 1
ATOM 804 N N . GLY A 1 94 ? 1.313 0.781 -4.189 1.00 73.12 94 GLY A N 1
ATOM 805 C CA . GLY A 1 94 ? 0.023 0.469 -4.795 1.00 73.12 94 GLY A CA 1
ATOM 806 C C . GLY A 1 94 ? -0.978 1.610 -4.779 1.00 73.12 94 GLY A C 1
ATOM 807 O O . GLY A 1 94 ? -0.654 2.738 -4.410 1.00 73.12 94 GLY A O 1
ATOM 808 N N . GLY A 1 95 ? -2.199 1.281 -5.186 1.00 75.44 95 GLY A N 1
ATOM 809 C CA . GLY A 1 95 ? -3.352 2.169 -5.174 1.00 75.44 95 GLY A CA 1
ATOM 810 C C . GLY A 1 95 ? -4.191 2.011 -3.909 1.00 75.44 95 GLY A C 1
ATOM 811 O O . GLY A 1 95 ? -4.295 0.917 -3.342 1.00 75.44 95 GLY A O 1
ATOM 812 N N . VAL A 1 96 ? -4.789 3.130 -3.508 1.00 74.88 96 VAL A N 1
ATOM 813 C CA . VAL A 1 96 ? -5.803 3.274 -2.456 1.00 74.88 96 VAL A CA 1
ATOM 814 C C . VAL A 1 96 ? -7.045 3.901 -3.078 1.00 74.88 96 VAL A C 1
ATOM 816 O O . VAL A 1 96 ? -6.850 4.790 -3.938 1.00 74.88 96 VAL A O 1
#

Secondary structure (DSSP, 8-state):
------TT---HHHHHHHHHSPEEEEEEEEEEE-TTS-EEEE---SSS-PEEEE---GGG--GGGSTTSEEEEEEEE-SPPEEETTEEEEEEEEE-

Foldseek 3Di:
DFLDDDPPRPPPVSVCCQVVADKDKAFFWAWAADPVGWIWTWGDDPAATEIETEDDDVVVDPVVVCHGGTDMWIWGFRDDFDDDPRYTYTYTYTDD

Nearest PDB structures (foldseek):
  8txr-assembly1_C  TM=5.255E-01  e=2.223E-02  Escherichia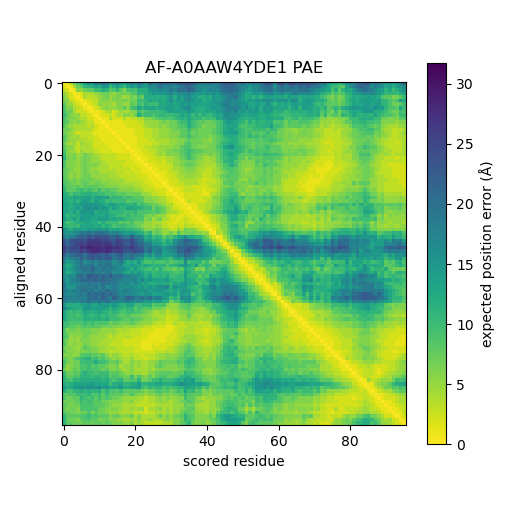 coli
  2xgt-assembly1_B  TM=5.276E-01  e=6.446E-01  Brugia malayi
  2xgt-assembly1_A  TM=5.636E-01  e=9.678E-01  Brugia malayi
  2xti-assembly1_A  TM=5.951E-01  e=2.752E+00  Brugia malayi
  2xti-assembly1_B  TM=5.233E-01  e=1.833E+00  Brugia malayi

Organism: Staphylococcus aureus (NCBI:txid1280)

Mean predicted aligned error: 8.54 Å